Protein AF-A0A958UC53-F1 (afdb_monomer)

Secondary structure (DSSP, 8-state):
---EEEE-TTTTTT-HHHHHHHHHHGGGS-SSEEEEE----HHHH--TTSTTHHHHHHT---HHHHHHHHHHHTTTSEEEE---SSGGG-

Nearest PDB structures (foldseek):
  6ncs-assembly1_B  TM=8.395E-01  e=2.609E-04  Leptospira borgpetersenii serovar Hardjo-bovis str. JB197
  6e9p-assembly2_C  TM=4.609E-01  e=2.646E+00  Mycobacterium tuberculosis H37Rv
  1rd5-assembly1_A  TM=4.481E-01  e=3.443E+00  Zea mays
  1tjr-assembly2_B  TM=4.373E-01  e=7.108E+00  Zea mays

Foldseek 3Di:
DDAEEAEPEQVCQLPLVVLVVVLVVCLPDDPRYAYEYEADQLVFQDDPPDPCSVSSVSSHDDPVSVVVSCVSNVVRHHYHYDDRGPRSVD

Radius of gyration: 13.71 Å; Cα contacts (8 Å, |Δi|>4): 116; chains: 1; bounding box: 33×23×37 Å

Mean predicted aligned error: 2.76 Å

pLDDT: mean 95.62, std 4.67, range [74.12, 98.5]

Structure (mmCIF, N/CA/C/O backbone):
data_AF-A0A958UC53-F1
#
_entry.id   AF-A0A958UC53-F1
#
loop_
_atom_site.group_PDB
_atom_site.id
_atom_site.type_symbol
_atom_site.label_atom_id
_atom_site.label_alt_id
_atom_site.label_comp_id
_atom_site.label_asym_id
_atom_site.label_entity_id
_atom_site.label_seq_id
_atom_site.pdbx_PDB_ins_code
_atom_site.Cartn_x
_atom_site.Cartn_y
_atom_site.Cartn_z
_atom_site.occupancy
_atom_site.B_iso_or_equiv
_atom_site.auth_seq_id
_atom_site.auth_comp_id
_atom_site.auth_asym_id
_atom_site.auth_atom_id
_atom_site.pdbx_PDB_model_num
ATOM 1 N N . MET A 1 1 ? -24.367 -11.621 11.558 1.00 74.12 1 MET A N 1
ATOM 2 C CA . MET A 1 1 ? -23.937 -10.223 11.334 1.00 74.12 1 MET A CA 1
ATOM 3 C C . MET A 1 1 ? -23.105 -10.190 10.065 1.00 74.12 1 MET A C 1
ATOM 5 O O . MET A 1 1 ? -22.409 -11.165 9.816 1.00 74.12 1 MET A O 1
ATOM 9 N N . VAL A 1 2 ? -23.229 -9.138 9.257 1.00 90.25 2 VAL A N 1
ATOM 10 C CA . VAL A 1 2 ? -22.434 -8.956 8.029 1.00 90.25 2 VAL A CA 1
ATOM 11 C C . VAL A 1 2 ? -21.071 -8.373 8.409 1.00 90.25 2 VAL A C 1
ATOM 13 O O . VAL A 1 2 ? -20.999 -7.580 9.347 1.00 90.25 2 VAL A O 1
ATOM 16 N N . TYR A 1 3 ? -20.015 -8.795 7.714 1.00 94.75 3 TYR A N 1
ATOM 17 C CA . TYR A 1 3 ? -18.674 -8.226 7.828 1.00 94.75 3 TYR A CA 1
ATOM 18 C C . TYR A 1 3 ? -18.349 -7.476 6.538 1.00 94.75 3 TYR A C 1
ATOM 20 O O . TYR A 1 3 ? -18.465 -8.048 5.453 1.00 94.75 3 TYR A O 1
ATOM 28 N N . ASN A 1 4 ? -17.969 -6.208 6.658 1.00 95.06 4 ASN A N 1
ATOM 29 C CA . ASN A 1 4 ? -17.677 -5.343 5.520 1.00 95.06 4 ASN A CA 1
ATOM 30 C C . ASN A 1 4 ? -16.166 -5.199 5.326 1.00 95.06 4 ASN A C 1
ATOM 32 O O . ASN A 1 4 ? -15.404 -5.180 6.290 1.00 95.06 4 ASN A O 1
ATOM 36 N N . ILE A 1 5 ? -15.732 -5.054 4.075 1.00 96.38 5 ILE A N 1
ATOM 37 C CA . ILE A 1 5 ? -14.346 -4.722 3.735 1.00 96.38 5 ILE A CA 1
ATOM 38 C C . ILE A 1 5 ? -14.351 -3.418 2.945 1.00 96.38 5 ILE A C 1
ATOM 40 O O . ILE A 1 5 ? -14.957 -3.337 1.877 1.00 96.38 5 ILE A O 1
ATOM 44 N N . LEU A 1 6 ? -13.663 -2.408 3.473 1.00 96.12 6 LEU A N 1
ATOM 45 C CA . LEU A 1 6 ? -13.370 -1.169 2.764 1.00 96.12 6 LEU A CA 1
ATOM 46 C C . LEU A 1 6 ? -12.197 -1.430 1.818 1.00 96.12 6 LEU A C 1
ATOM 48 O O . LEU A 1 6 ? -11.051 -1.539 2.252 1.00 96.12 6 LEU A O 1
ATOM 52 N N . GLU A 1 7 ? -12.489 -1.576 0.532 1.00 96.38 7 GLU A N 1
ATOM 53 C CA . GLU A 1 7 ? -11.466 -1.707 -0.503 1.00 96.38 7 GLU A CA 1
ATOM 54 C C . GLU A 1 7 ? -10.948 -0.323 -0.901 1.00 96.38 7 GLU A C 1
ATOM 56 O O . GLU A 1 7 ? -11.725 0.510 -1.370 1.00 96.38 7 GLU A O 1
ATOM 61 N N . VAL A 1 8 ? -9.640 -0.086 -0.753 1.00 96.12 8 VAL A N 1
ATOM 62 C CA . VAL A 1 8 ? -9.009 1.152 -1.252 1.00 96.12 8 VAL A CA 1
ATOM 63 C C . VAL A 1 8 ? -8.274 0.960 -2.570 1.00 96.12 8 VAL A C 1
ATOM 65 O O . VAL A 1 8 ? -8.088 1.942 -3.284 1.00 96.12 8 VAL A O 1
ATOM 68 N N . ALA A 1 9 ? -7.899 -0.274 -2.925 1.00 95.38 9 ALA A N 1
ATOM 69 C CA . ALA A 1 9 ? -7.159 -0.595 -4.145 1.00 95.38 9 ALA A CA 1
ATOM 70 C C . ALA A 1 9 ? -6.095 0.476 -4.479 1.00 95.38 9 ALA A C 1
ATOM 72 O O . ALA A 1 9 ? -5.249 0.787 -3.644 1.00 95.38 9 ALA A O 1
ATOM 73 N N . ASN A 1 10 ? -6.206 1.103 -5.655 1.00 95.94 10 ASN A N 1
ATOM 74 C CA . ASN A 1 10 ? -5.328 2.171 -6.133 1.00 95.94 10 ASN A CA 1
ATOM 75 C C . ASN A 1 10 ? -5.973 3.570 -6.096 1.00 95.94 10 ASN A C 1
ATOM 77 O O . ASN A 1 10 ? -5.504 4.472 -6.791 1.00 95.94 10 ASN A O 1
ATOM 81 N N . THR A 1 11 ? -7.046 3.788 -5.319 1.00 96.25 11 THR A N 1
ATOM 82 C CA . THR A 1 11 ? -7.733 5.101 -5.251 1.00 96.25 11 THR A CA 1
ATOM 83 C C . THR A 1 11 ? -6.805 6.227 -4.802 1.00 96.25 11 THR A C 1
ATOM 85 O O . THR A 1 11 ? -7.030 7.385 -5.140 1.00 96.25 11 THR A O 1
ATOM 88 N N . HIS A 1 12 ? -5.724 5.883 -4.097 1.00 96.81 12 HIS A N 1
ATOM 89 C CA . HIS A 1 12 ? -4.697 6.821 -3.674 1.00 96.81 12 HIS A CA 1
ATOM 90 C C . HIS A 1 12 ? -3.902 7.446 -4.821 1.00 96.81 12 HIS A C 1
ATOM 92 O O . HIS A 1 12 ? -3.310 8.500 -4.614 1.00 96.81 12 HIS A O 1
ATOM 98 N N . GLY A 1 13 ? -3.849 6.831 -6.009 1.00 97.19 13 GLY A N 1
ATOM 99 C CA . GLY A 1 13 ? -3.174 7.417 -7.173 1.00 97.19 13 GLY A CA 1
ATOM 100 C C . GLY A 1 13 ? -1.702 7.790 -6.930 1.00 97.19 13 GLY A C 1
ATOM 101 O O . GLY A 1 13 ? -1.221 8.757 -7.507 1.00 97.19 13 GLY A O 1
ATOM 102 N N . GLY A 1 14 ? -1.012 7.097 -6.015 1.00 97.62 14 GLY A N 1
ATOM 103 C CA . GLY A 1 14 ? 0.360 7.441 -5.602 1.00 97.62 14 GLY A CA 1
ATOM 104 C C . GLY A 1 14 ? 0.481 8.574 -4.572 1.00 97.62 14 GLY A C 1
ATOM 105 O O . GLY A 1 14 ? 1.584 8.933 -4.164 1.00 97.62 14 GLY A O 1
ATOM 106 N N . ASN A 1 15 ? -0.632 9.137 -4.101 1.00 98.50 15 ASN A N 1
ATOM 107 C CA . ASN A 1 15 ? -0.646 10.207 -3.110 1.00 98.50 15 ASN A CA 1
ATOM 108 C C . ASN A 1 15 ? -0.748 9.647 -1.682 1.00 98.50 15 ASN A C 1
ATOM 110 O O . ASN A 1 15 ? -1.808 9.220 -1.220 1.00 98.50 15 ASN A O 1
ATOM 114 N N . PHE A 1 16 ? 0.378 9.672 -0.970 1.00 98.44 16 PHE A N 1
ATOM 115 C CA . PHE A 1 16 ? 0.474 9.172 0.401 1.00 98.44 16 PHE A CA 1
ATOM 116 C C . PHE A 1 16 ? -0.391 9.961 1.391 1.00 98.44 16 PHE A C 1
ATOM 118 O O . PHE A 1 16 ? -1.094 9.358 2.195 1.00 98.44 16 PHE A O 1
ATOM 125 N N . GLU A 1 17 ? -0.386 11.292 1.314 1.00 98.38 17 GLU A N 1
ATOM 126 C CA . GLU A 1 17 ? -1.162 12.136 2.232 1.00 98.38 17 GLU A CA 1
ATOM 127 C C . GLU A 1 17 ? -2.666 11.914 2.059 1.00 98.38 17 GLU A C 1
ATOM 129 O O . GLU A 1 17 ? -3.397 11.826 3.043 1.00 98.38 17 GLU A O 1
ATOM 134 N N . TYR A 1 18 ? -3.114 11.726 0.815 1.00 98.25 18 TYR A N 1
ATOM 135 C CA . TYR A 1 18 ? -4.498 11.356 0.530 1.00 98.25 18 TYR A CA 1
ATOM 136 C C . TYR A 1 18 ? -4.863 9.980 1.108 1.00 98.25 18 TYR A C 1
ATOM 138 O O . TYR A 1 18 ? -5.929 9.822 1.696 1.00 98.25 18 TYR A O 1
ATOM 146 N N . MET A 1 19 ? -3.978 8.979 1.012 1.00 98.06 19 MET A N 1
ATOM 147 C CA . MET A 1 19 ? -4.218 7.681 1.659 1.00 98.06 19 MET A CA 1
ATOM 148 C C . MET A 1 19 ? -4.359 7.835 3.183 1.00 98.06 19 MET A C 1
ATOM 150 O O . MET A 1 19 ? -5.234 7.230 3.800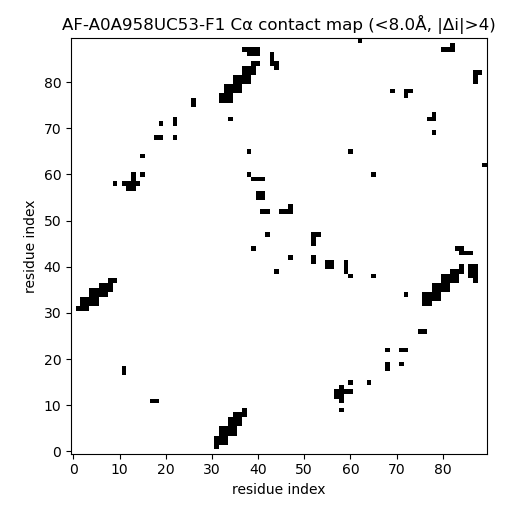 1.00 98.06 19 MET A O 1
ATOM 154 N N . ILE A 1 20 ? -3.524 8.672 3.803 1.00 98.06 20 ILE A N 1
ATOM 155 C CA . ILE A 1 20 ? -3.597 8.953 5.240 1.00 98.06 20 ILE A CA 1
ATOM 156 C C . ILE A 1 20 ? -4.905 9.666 5.609 1.00 98.06 20 ILE A C 1
ATOM 158 O O . ILE A 1 20 ? -5.521 9.276 6.605 1.00 98.06 20 ILE A O 1
ATOM 162 N N . SER A 1 21 ? -5.356 10.653 4.827 1.00 97.75 21 SER A N 1
ATOM 163 C CA . SER A 1 21 ? -6.633 11.332 5.080 1.00 97.75 21 SER A CA 1
ATOM 164 C C . SER A 1 21 ? -7.824 10.390 4.907 1.00 97.75 21 SER A C 1
ATOM 166 O O . SER A 1 21 ? -8.725 10.391 5.740 1.00 97.75 21 SER A O 1
ATOM 168 N N . LEU A 1 22 ? -7.789 9.512 3.900 1.00 96.50 22 LEU A N 1
ATOM 169 C CA . LEU A 1 22 ? -8.837 8.518 3.663 1.00 96.50 22 LEU A CA 1
ATOM 170 C C . LEU A 1 22 ? -8.984 7.547 4.848 1.00 96.50 22 LEU A C 1
ATOM 172 O O . LEU A 1 22 ? -10.093 7.234 5.273 1.00 96.50 22 LEU A O 1
ATOM 176 N N . ILE A 1 23 ? -7.867 7.117 5.447 1.00 96.62 23 ILE A N 1
ATOM 177 C CA . ILE A 1 23 ? -7.883 6.280 6.660 1.00 96.62 23 ILE A CA 1
ATOM 178 C C . ILE A 1 23 ? -8.513 7.019 7.848 1.00 96.62 23 ILE A C 1
ATOM 180 O O . ILE A 1 23 ? -9.163 6.385 8.679 1.00 96.62 23 ILE A O 1
ATOM 184 N N . ASP A 1 24 ? -8.315 8.337 7.959 1.00 95.69 24 ASP A N 1
ATOM 185 C CA . ASP A 1 24 ? -8.958 9.137 9.005 1.00 95.69 24 ASP A CA 1
ATOM 186 C C . ASP A 1 24 ? -10.473 9.228 8.805 1.00 95.69 24 ASP A C 1
ATOM 188 O O . ASP A 1 24 ? -11.207 9.032 9.770 1.00 95.69 24 ASP A O 1
ATOM 192 N N . GLU A 1 25 ? -10.942 9.440 7.576 1.00 94.56 25 GLU A N 1
ATOM 193 C CA . GLU A 1 25 ? -12.375 9.445 7.250 1.00 94.56 25 GLU A CA 1
ATOM 194 C C . GLU A 1 25 ? -13.027 8.084 7.535 1.00 94.56 25 GLU A C 1
ATOM 196 O O . GLU A 1 25 ? -14.1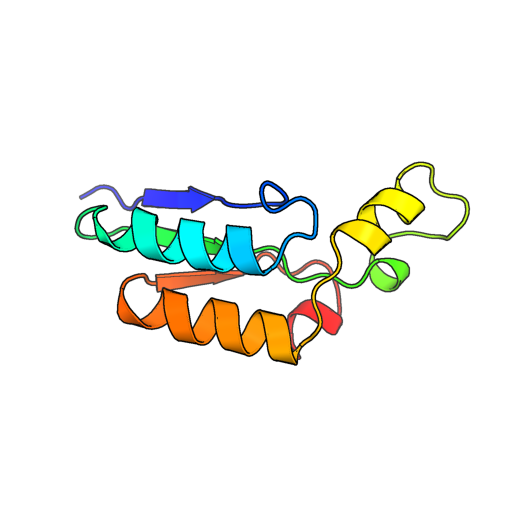42 8.002 8.049 1.00 94.56 25 GLU A O 1
ATOM 201 N N . PHE A 1 26 ? -12.307 6.990 7.278 1.00 93.81 26 PHE A N 1
ATOM 202 C CA . PHE A 1 26 ? -12.820 5.639 7.487 1.00 93.81 26 PHE A CA 1
ATOM 203 C C . PHE A 1 26 ? -12.974 5.219 8.951 1.00 93.81 26 PHE A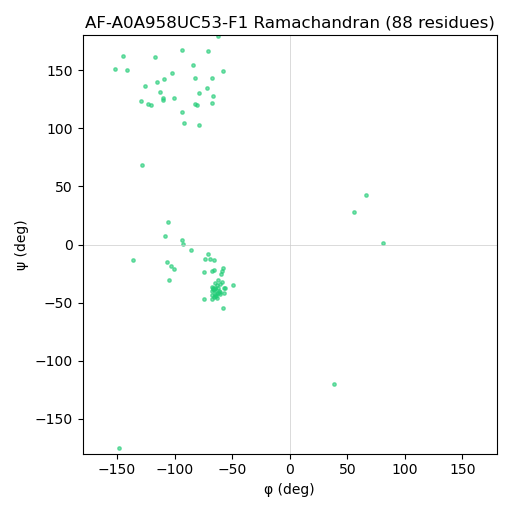 C 1
ATOM 205 O O . PHE A 1 26 ? -13.582 4.181 9.236 1.00 93.81 26 PHE A O 1
ATOM 212 N N . LYS A 1 27 ? -12.483 6.017 9.903 1.00 90.19 27 LYS A N 1
ATOM 213 C CA . LYS A 1 27 ? -12.711 5.775 11.334 1.00 90.19 27 LYS A CA 1
ATOM 214 C C . LYS A 1 27 ? -14.193 5.720 11.680 1.00 90.19 27 LYS A C 1
ATOM 216 O O . LYS A 1 27 ? -14.570 4.862 12.472 1.00 90.19 27 LYS A O 1
ATOM 221 N N . GLU A 1 28 ? -14.998 6.556 11.029 1.00 88.81 28 GLU A N 1
ATOM 222 C CA . GLU A 1 28 ? -16.429 6.727 11.299 1.00 88.81 28 GLU A CA 1
ATOM 223 C C . GLU A 1 28 ? -17.284 5.511 10.902 1.00 88.81 28 GLU A C 1
ATOM 225 O O . GLU A 1 28 ? -18.442 5.426 11.293 1.00 88.81 28 GLU A O 1
ATOM 230 N N . PHE A 1 29 ? -16.745 4.552 10.137 1.00 88.31 29 PHE A N 1
ATOM 231 C CA . PHE A 1 29 ? -17.498 3.357 9.741 1.00 88.31 29 PHE A CA 1
ATOM 232 C C . PHE A 1 29 ? -17.560 2.325 10.879 1.00 88.31 29 PHE A C 1
ATOM 234 O O . PHE A 1 29 ? -16.531 1.942 11.442 1.00 88.31 29 PHE A O 1
ATOM 241 N N . ASP A 1 30 ? -18.770 1.850 11.169 1.00 74.12 30 ASP A N 1
ATOM 242 C CA . ASP A 1 30 ? -19.149 1.027 12.326 1.00 74.12 30 ASP A CA 1
ATOM 243 C C . ASP A 1 30 ? -18.480 -0.367 12.435 1.00 74.12 30 ASP A C 1
ATOM 245 O O . ASP A 1 30 ? -17.670 -0.802 11.607 1.00 74.12 30 ASP A O 1
ATOM 249 N N . GLN A 1 31 ? -18.849 -1.081 13.510 1.00 75.88 31 GLN A N 1
ATOM 250 C CA . GLN A 1 31 ? -18.324 -2.389 13.925 1.00 75.88 31 GLN A CA 1
ATOM 251 C C . GLN A 1 31 ? -18.487 -3.490 12.856 1.00 75.88 31 GLN A C 1
ATOM 253 O O . GLN A 1 31 ? -19.457 -3.506 12.101 1.00 75.88 31 GLN A O 1
ATOM 258 N N . ASN A 1 32 ? -17.549 -4.450 12.850 1.00 91.06 32 ASN A N 1
ATOM 259 C CA . ASN A 1 32 ? -17.357 -5.509 11.838 1.00 91.06 32 ASN A CA 1
ATOM 260 C C . ASN A 1 32 ? -16.938 -5.007 10.447 1.00 91.06 32 ASN A C 1
ATOM 262 O O . ASN A 1 32 ? -17.417 -5.506 9.427 1.00 91.06 32 ASN A O 1
ATOM 266 N N . THR A 1 33 ? -16.020 -4.041 10.410 1.00 95.44 33 THR A N 1
ATOM 267 C CA . THR A 1 33 ? -15.457 -3.520 9.162 1.00 95.44 33 THR A CA 1
ATOM 268 C C . THR A 1 33 ? -13.934 -3.654 9.153 1.00 95.44 33 THR A C 1
ATOM 270 O O . THR A 1 33 ? -13.251 -3.084 10.006 1.00 95.44 33 THR A O 1
ATOM 273 N N . GLY A 1 34 ? -13.405 -4.382 8.173 1.00 97.19 34 GLY A N 1
ATOM 274 C CA . GLY A 1 34 ? -11.986 -4.392 7.827 1.00 97.19 34 GLY A CA 1
ATOM 275 C C . GLY A 1 34 ? -11.665 -3.389 6.720 1.00 97.19 34 GLY A C 1
ATOM 276 O O . GLY A 1 34 ? -12.558 -2.872 6.049 1.00 97.19 34 GLY A O 1
ATOM 277 N N . ILE A 1 35 ? -10.383 -3.128 6.499 1.00 97.75 35 ILE A N 1
ATOM 278 C CA . ILE A 1 35 ? -9.876 -2.350 5.363 1.00 97.75 35 ILE A CA 1
ATOM 279 C C . ILE A 1 35 ? -8.831 -3.174 4.619 1.00 97.75 35 ILE A C 1
ATOM 281 O O . ILE A 1 35 ? -7.997 -3.827 5.250 1.00 97.75 35 ILE A O 1
ATOM 285 N N . LYS A 1 36 ? -8.898 -3.172 3.286 1.00 98.25 36 LYS A N 1
ATOM 286 C CA . LYS A 1 36 ? -8.026 -3.979 2.434 1.00 98.25 36 LYS A CA 1
ATOM 287 C C . LYS A 1 36 ? -7.075 -3.115 1.619 1.00 98.25 36 LYS A C 1
ATOM 289 O O . LYS A 1 36 ? -7.504 -2.165 0.972 1.00 98.25 36 LYS A O 1
ATOM 294 N N . PHE A 1 37 ? -5.793 -3.470 1.648 1.00 98.00 37 PHE A N 1
ATOM 295 C CA . PHE A 1 37 ? -4.726 -2.806 0.901 1.00 98.00 37 PHE A CA 1
ATOM 296 C C . PHE A 1 37 ? -4.069 -3.744 -0.114 1.00 98.00 37 PHE A C 1
ATOM 298 O O . PHE A 1 37 ? -4.155 -4.967 -0.006 1.00 98.00 37 PHE A O 1
ATOM 305 N N . GLN A 1 38 ? -3.371 -3.143 -1.079 1.00 97.25 38 GLN A N 1
ATOM 306 C CA . GLN A 1 38 ? -2.694 -3.828 -2.180 1.00 97.25 38 GLN A CA 1
ATOM 307 C C . GLN A 1 38 ? -1.223 -3.374 -2.269 1.00 97.25 38 GLN A C 1
ATOM 309 O O . GLN A 1 38 ? -0.858 -2.652 -3.195 1.00 97.25 38 GLN A O 1
ATOM 314 N N . PRO A 1 39 ? -0.359 -3.718 -1.294 1.00 97.12 39 PRO A N 1
ATOM 315 C CA . PRO A 1 39 ? 1.064 -3.430 -1.390 1.00 97.12 39 PRO A CA 1
ATOM 316 C C . PRO A 1 39 ? 1.680 -4.266 -2.510 1.00 97.12 39 PRO A C 1
ATOM 318 O O . PRO A 1 39 ? 1.627 -5.490 -2.476 1.00 97.12 39 PRO A O 1
ATOM 321 N N . PHE A 1 40 ? 2.291 -3.617 -3.491 1.00 97.38 40 PHE A N 1
ATOM 322 C CA . PHE A 1 40 ? 3.032 -4.284 -4.557 1.00 97.38 40 PHE A CA 1
ATOM 323 C C . PHE A 1 40 ? 4.238 -3.446 -4.959 1.00 97.38 40 PHE A C 1
ATOM 325 O O . PHE A 1 40 ? 4.297 -2.235 -4.722 1.00 97.38 40 PHE A O 1
ATOM 332 N N . LYS A 1 41 ? 5.183 -4.085 -5.637 1.00 97.75 41 LYS A N 1
ATOM 333 C CA . LYS A 1 41 ? 6.287 -3.425 -6.312 1.00 97.75 41 LYS A CA 1
ATOM 334 C C . LYS A 1 41 ? 6.103 -3.544 -7.816 1.00 97.75 41 LYS A C 1
ATOM 336 O O . LYS A 1 41 ? 6.010 -4.631 -8.375 1.00 97.75 41 LYS A O 1
ATOM 341 N N . TYR A 1 42 ? 6.105 -2.400 -8.492 1.00 97.56 42 TYR A N 1
ATOM 342 C CA . TYR A 1 42 ? 5.826 -2.292 -9.928 1.00 97.56 42 TYR A CA 1
ATOM 343 C C . TYR A 1 42 ? 6.624 -3.268 -10.811 1.00 97.56 42 TYR A C 1
ATOM 345 O O . TYR A 1 42 ? 6.095 -3.753 -11.805 1.00 97.56 42 TYR A O 1
ATOM 353 N N . ASN A 1 43 ? 7.877 -3.573 -10.452 1.00 97.31 43 ASN A N 1
ATOM 354 C CA . ASN A 1 43 ? 8.755 -4.472 -11.207 1.00 97.31 43 ASN A CA 1
ATOM 355 C C . ASN A 1 43 ? 8.724 -5.936 -10.751 1.00 97.31 43 ASN A C 1
ATOM 357 O O . ASN A 1 43 ? 9.495 -6.736 -11.275 1.00 97.31 43 ASN A O 1
ATOM 361 N N . GLU A 1 44 ? 7.873 -6.280 -9.788 1.00 97.19 44 GLU A N 1
ATOM 362 C CA . GLU A 1 44 ? 7.584 -7.665 -9.405 1.00 97.19 44 GLU A CA 1
ATOM 363 C C . GLU A 1 44 ? 6.229 -8.134 -9.972 1.00 97.19 44 GLU A C 1
ATOM 365 O O . GLU A 1 44 ? 6.027 -9.335 -10.127 1.00 97.19 44 GLU A O 1
ATOM 370 N N . ILE A 1 45 ? 5.346 -7.205 -10.375 1.00 96.50 45 ILE A N 1
ATOM 371 C CA . ILE A 1 45 ? 4.028 -7.516 -10.966 1.00 96.50 45 ILE A CA 1
ATOM 372 C C . ILE A 1 45 ? 3.924 -7.264 -12.478 1.00 96.50 45 ILE A C 1
ATOM 374 O O . ILE A 1 45 ? 2.976 -7.726 -13.112 1.00 96.50 45 ILE A O 1
ATOM 378 N N . ALA A 1 46 ? 4.862 -6.521 -13.074 1.00 97.38 46 ALA A N 1
ATOM 379 C CA . ALA A 1 46 ? 4.834 -6.194 -14.498 1.00 97.38 46 ALA A CA 1
ATOM 380 C C . ALA A 1 46 ? 6.234 -5.976 -15.090 1.00 97.38 46 ALA A C 1
ATOM 382 O O . ALA A 1 46 ? 7.159 -5.518 -14.416 1.00 97.38 46 ALA A O 1
ATOM 383 N N . LEU A 1 47 ? 6.368 -6.274 -16.385 1.00 97.75 47 LEU A N 1
ATOM 384 C CA . LEU A 1 47 ? 7.574 -6.002 -17.168 1.00 97.75 47 LEU A CA 1
ATOM 385 C C . LEU A 1 47 ? 7.588 -4.553 -17.689 1.00 97.75 47 LEU A C 1
ATOM 387 O O . LEU A 1 47 ? 6.521 -3.967 -17.878 1.00 97.75 47 LEU A O 1
ATOM 391 N N . PRO A 1 48 ? 8.770 -3.963 -17.963 1.00 97.69 48 PRO A N 1
ATOM 392 C CA . PRO A 1 48 ? 8.871 -2.576 -18.418 1.00 97.69 48 PRO A CA 1
ATOM 393 C C . PRO A 1 48 ? 8.145 -2.232 -19.723 1.00 97.69 48 PRO A C 1
ATOM 395 O O . PRO A 1 48 ? 7.814 -1.068 -19.936 1.00 97.69 48 PRO A O 1
ATOM 398 N N . ASP A 1 49 ? 7.929 -3.215 -20.594 1.00 97.50 49 ASP A N 1
ATOM 399 C CA . ASP A 1 49 ? 7.217 -3.090 -21.868 1.00 97.50 49 ASP A CA 1
ATOM 400 C C . ASP A 1 49 ? 5.692 -3.253 -21.729 1.00 97.50 49 ASP A C 1
ATOM 402 O O . ASP A 1 49 ? 4.953 -3.036 -22.691 1.00 97.50 49 ASP A O 1
ATOM 406 N N . PHE A 1 50 ? 5.196 -3.573 -20.530 1.00 98.25 50 PHE A N 1
ATOM 407 C CA . PHE A 1 50 ? 3.769 -3.611 -20.251 1.00 98.25 50 PHE A CA 1
ATOM 408 C C . PHE A 1 50 ? 3.179 -2.198 -20.191 1.00 98.25 50 PHE A C 1
ATOM 410 O O . PHE A 1 50 ? 3.709 -1.305 -19.526 1.00 98.25 50 PHE A O 1
ATOM 417 N N . SER A 1 51 ? 2.025 -1.996 -20.833 1.00 97.75 51 SER A N 1
ATOM 418 C CA . SER A 1 51 ? 1.446 -0.662 -21.022 1.00 97.75 51 SER A CA 1
ATOM 419 C C . SER A 1 51 ? 1.169 0.082 -19.712 1.00 97.75 51 SER A C 1
ATOM 421 O O . SER A 1 51 ? 1.302 1.298 -19.683 1.00 97.75 51 SER A O 1
ATOM 423 N N . TRP A 1 52 ? 0.834 -0.617 -18.622 1.00 97.00 52 TRP A N 1
ATOM 424 C CA . TRP A 1 52 ? 0.542 -0.015 -17.310 1.00 97.00 52 TRP A CA 1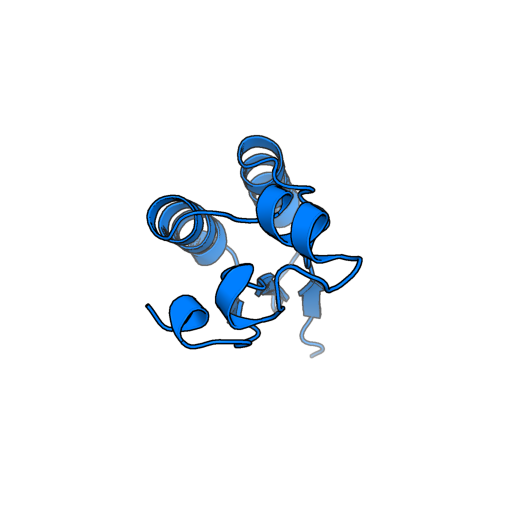
ATOM 425 C C . TRP A 1 52 ? 1.750 0.092 -16.372 1.00 97.00 52 TRP A C 1
ATOM 427 O O . TRP A 1 52 ? 1.617 0.608 -15.265 1.00 97.00 52 TRP A O 1
ATOM 437 N N . TYR A 1 53 ? 2.940 -0.347 -16.793 1.00 98.31 53 TYR A N 1
ATOM 438 C CA . TYR A 1 53 ? 4.129 -0.354 -15.936 1.00 98.31 53 TYR A CA 1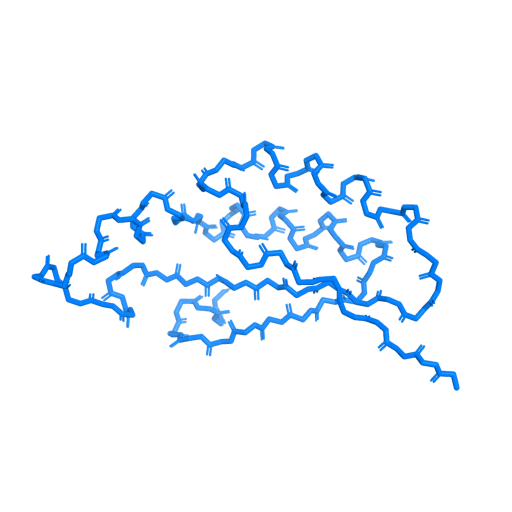
ATOM 439 C C . TYR A 1 53 ? 4.466 1.031 -15.362 1.00 98.31 53 TYR A C 1
ATOM 441 O O . TYR A 1 53 ? 4.878 1.152 -14.210 1.00 98.31 53 TYR A O 1
ATOM 449 N N . HIS A 1 54 ? 4.265 2.089 -16.153 1.00 97.50 54 HIS A N 1
ATOM 450 C CA . HIS A 1 54 ? 4.477 3.468 -15.712 1.00 97.50 54 HIS A CA 1
ATOM 451 C C . HIS A 1 54 ? 3.503 3.872 -14.595 1.00 97.50 54 HIS A C 1
ATOM 453 O O . HIS A 1 54 ? 3.947 4.388 -13.575 1.00 97.50 54 HIS A O 1
ATOM 459 N N . VAL A 1 55 ? 2.218 3.531 -14.727 1.00 97.94 55 VAL A N 1
ATOM 460 C CA . VAL A 1 55 ? 1.205 3.783 -13.693 1.00 97.94 55 VAL A CA 1
ATOM 461 C C . VAL A 1 55 ? 1.540 3.029 -12.406 1.00 97.94 55 VAL A C 1
ATOM 463 O O . VAL A 1 55 ? 1.466 3.596 -11.324 1.00 97.94 55 VAL A O 1
ATOM 466 N N . TYR A 1 56 ? 1.989 1.773 -12.485 1.00 97.88 56 TYR A N 1
ATOM 467 C CA . TYR A 1 56 ? 2.385 1.026 -11.284 1.00 97.88 56 TYR A CA 1
ATOM 468 C C . TYR A 1 56 ? 3.564 1.661 -10.539 1.00 97.88 56 TYR A C 1
ATOM 470 O O . TYR A 1 56 ? 3.629 1.555 -9.316 1.00 97.88 56 TYR A O 1
ATOM 478 N N . LYS A 1 57 ? 4.480 2.345 -11.238 1.00 98.12 57 LYS A N 1
ATOM 479 C CA . LYS A 1 57 ? 5.527 3.133 -10.568 1.00 98.12 57 LYS A CA 1
ATOM 480 C C . LYS A 1 57 ? 4.956 4.330 -9.826 1.00 98.12 57 LYS A C 1
ATOM 482 O O . LYS A 1 57 ? 5.438 4.632 -8.743 1.00 98.12 57 LYS A O 1
ATOM 487 N N . GLU A 1 58 ? 3.971 5.010 -10.404 1.00 98.19 58 GLU A N 1
ATOM 488 C CA . GLU A 1 58 ? 3.314 6.158 -9.771 1.00 98.19 58 GLU A CA 1
ATOM 489 C C . GLU A 1 58 ? 2.531 5.731 -8.527 1.00 98.19 58 GLU A C 1
ATOM 491 O O . GLU A 1 58 ? 2.568 6.413 -7.511 1.00 98.19 58 GLU A O 1
ATOM 496 N N . LEU A 1 59 ? 1.890 4.562 -8.572 1.00 98.12 59 LEU A N 1
ATOM 497 C CA . LEU A 1 59 ? 1.141 3.988 -7.453 1.00 98.12 59 LEU A CA 1
ATOM 498 C C . LEU A 1 59 ? 2.027 3.437 -6.327 1.00 98.12 59 LEU A C 1
ATOM 500 O O . LEU A 1 59 ? 1.522 3.125 -5.251 1.00 98.12 59 LEU A O 1
ATOM 504 N N . PHE A 1 60 ? 3.330 3.287 -6.556 1.00 97.94 60 PHE A N 1
ATOM 505 C CA . PHE A 1 60 ? 4.216 2.623 -5.611 1.00 97.94 60 PHE A CA 1
ATOM 506 C C . PHE A 1 60 ? 4.369 3.407 -4.302 1.00 97.94 60 PHE A C 1
ATOM 508 O O . PHE A 1 60 ? 4.783 4.566 -4.287 1.00 97.94 60 PHE A O 1
ATOM 515 N N . PHE A 1 61 ? 4.133 2.714 -3.190 1.00 98.25 61 PHE A N 1
ATOM 516 C CA . PHE A 1 61 ? 4.520 3.154 -1.855 1.00 98.25 61 PHE A CA 1
ATOM 517 C C . PHE A 1 61 ? 5.665 2.300 -1.322 1.00 98.25 61 PHE A C 1
ATOM 519 O O . PHE A 1 61 ? 5.694 1.090 -1.536 1.00 98.25 61 PHE A O 1
ATOM 526 N N . SER A 1 62 ? 6.596 2.937 -0.607 1.00 97.44 62 SER A N 1
ATOM 527 C CA . SER A 1 62 ? 7.703 2.258 0.069 1.00 97.44 62 SER A CA 1
ATOM 528 C C . SER A 1 62 ? 7.230 1.444 1.277 1.00 97.44 62 SER A C 1
ATOM 530 O O . SER A 1 62 ? 6.118 1.625 1.781 1.00 97.44 62 SER A O 1
ATOM 532 N N . SER A 1 63 ? 8.096 0.567 1.798 1.00 96.62 63 SER A N 1
ATOM 533 C CA . SER A 1 63 ? 7.744 -0.283 2.945 1.00 96.62 63 SER A CA 1
ATOM 534 C C . SER A 1 63 ? 7.502 0.561 4.196 1.00 96.62 63 SER A C 1
ATOM 536 O O . SER A 1 63 ? 6.620 0.263 4.994 1.00 96.62 63 SER A O 1
ATOM 538 N N . GLU A 1 64 ? 8.217 1.677 4.338 1.00 97.75 64 GLU A N 1
ATOM 539 C CA . GLU A 1 64 ? 8.013 2.645 5.414 1.00 97.75 64 GLU A CA 1
ATOM 540 C C . GLU A 1 64 ? 6.669 3.373 5.284 1.00 97.75 64 GLU A C 1
ATOM 542 O O . GLU A 1 64 ? 6.023 3.661 6.294 1.00 97.75 64 GLU A O 1
ATOM 547 N N . GLN A 1 65 ? 6.232 3.679 4.058 1.00 98.19 65 GLN A N 1
ATOM 548 C CA . GLN A 1 65 ? 4.910 4.257 3.813 1.00 98.19 65 GLN A CA 1
ATOM 549 C C . GLN A 1 65 ? 3.809 3.246 4.145 1.00 98.19 65 GLN A C 1
ATOM 551 O O . GLN A 1 65 ? 2.889 3.584 4.892 1.00 98.19 65 GLN A O 1
ATOM 556 N N . TRP A 1 66 ? 3.930 1.998 3.687 1.00 97.88 66 TRP A N 1
ATOM 557 C CA . TRP A 1 66 ? 2.981 0.937 4.030 1.00 97.88 66 TRP A CA 1
ATOM 558 C C . TRP A 1 66 ? 2.923 0.662 5.530 1.00 97.88 66 TRP A C 1
ATOM 560 O O . TRP A 1 66 ? 1.830 0.588 6.087 1.00 97.88 66 TRP A O 1
ATOM 570 N N . ALA A 1 67 ? 4.066 0.616 6.216 1.00 97.25 67 ALA A N 1
ATOM 571 C CA . ALA A 1 67 ? 4.108 0.462 7.667 1.00 97.25 67 ALA A CA 1
ATOM 572 C C . ALA A 1 67 ? 3.329 1.580 8.382 1.00 97.25 67 ALA A C 1
ATOM 574 O O . ALA A 1 67 ? 2.568 1.309 9.311 1.00 97.25 67 ALA A O 1
ATOM 575 N N . LYS A 1 68 ? 3.456 2.835 7.924 1.00 98.38 68 LYS A N 1
ATOM 576 C CA . LYS A 1 68 ? 2.686 3.972 8.461 1.00 98.38 68 LYS A CA 1
ATOM 577 C C . LYS A 1 68 ? 1.188 3.847 8.174 1.00 98.38 68 LYS A C 1
ATOM 579 O O . LYS A 1 68 ? 0.389 4.066 9.084 1.00 98.38 68 LYS A O 1
ATOM 584 N N . ILE A 1 69 ? 0.815 3.487 6.945 1.00 98.12 69 ILE A N 1
ATOM 585 C CA . ILE A 1 69 ? -0.579 3.268 6.522 1.00 98.12 69 ILE A CA 1
ATOM 586 C C . ILE A 1 69 ? -1.236 2.188 7.388 1.00 98.12 69 ILE A C 1
ATOM 588 O O . ILE A 1 69 ? -2.248 2.445 8.040 1.00 98.12 69 ILE A O 1
ATOM 592 N N . ILE A 1 70 ? -0.611 1.013 7.467 1.00 97.50 70 ILE A N 1
ATOM 593 C CA . ILE A 1 70 ? -1.118 -0.143 8.210 1.00 97.50 70 ILE A CA 1
ATOM 594 C C . ILE A 1 70 ? -1.192 0.175 9.704 1.00 97.50 70 ILE A C 1
ATOM 596 O O . ILE A 1 70 ? -2.223 -0.064 10.325 1.00 97.50 70 ILE A O 1
ATOM 600 N N . SER A 1 71 ? -0.144 0.778 10.277 1.00 97.81 71 SER A N 1
ATOM 601 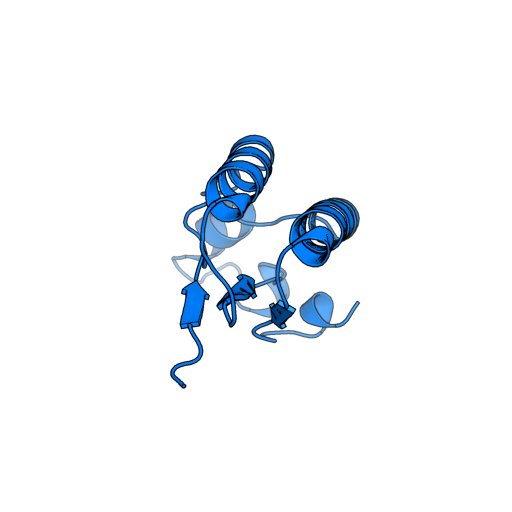C CA . SER A 1 71 ? -0.118 1.174 11.692 1.00 97.81 71 SER A CA 1
ATOM 602 C C . SER A 1 71 ? -1.214 2.182 12.049 1.00 97.81 71 SER A C 1
ATOM 604 O O . SER A 1 71 ? -1.735 2.176 13.165 1.00 97.81 71 SER A O 1
ATOM 606 N N . LYS A 1 72 ? -1.574 3.076 11.123 1.00 97.50 72 LYS A N 1
ATOM 607 C CA . LYS A 1 72 ? -2.657 4.038 11.334 1.00 97.50 72 LYS A CA 1
ATOM 608 C C . LYS A 1 72 ? -4.026 3.365 11.247 1.00 97.50 72 LYS A C 1
ATOM 610 O O . LYS A 1 72 ? -4.854 3.592 12.126 1.00 97.50 72 LYS A O 1
ATOM 615 N N . ALA A 1 73 ? -4.249 2.546 10.222 1.00 96.88 73 ALA A N 1
ATOM 616 C CA . ALA A 1 73 ? -5.519 1.869 9.986 1.00 96.88 73 ALA A CA 1
ATOM 617 C C . ALA A 1 73 ? -5.845 0.820 11.065 1.00 96.88 73 ALA A C 1
ATOM 619 O O . ALA A 1 73 ? -6.986 0.740 11.522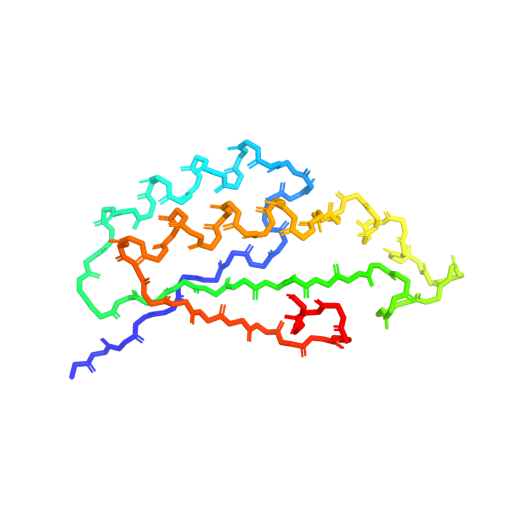 1.00 96.88 73 ALA A O 1
ATOM 620 N N . SER A 1 74 ? -4.835 0.085 11.546 1.00 96.62 74 SER A N 1
ATOM 621 C CA . SER A 1 74 ? -5.003 -1.011 12.515 1.00 96.62 74 SER A CA 1
ATOM 622 C C . SER A 1 74 ? -5.495 -0.557 13.887 1.00 96.62 74 SER A C 1
ATOM 624 O O . SER A 1 74 ? -5.951 -1.366 14.690 1.00 96.62 74 SER A O 1
ATOM 626 N N . LYS A 1 75 ? -5.457 0.752 14.159 1.00 95.50 75 LYS A N 1
ATOM 627 C CA . LYS A 1 75 ? -6.041 1.347 15.368 1.00 95.50 75 LYS A CA 1
ATOM 628 C C . LYS A 1 75 ? -7.566 1.256 15.400 1.00 95.50 75 LYS A C 1
ATOM 630 O O . LYS A 1 75 ? -8.144 1.368 16.477 1.00 95.50 75 LYS A O 1
ATOM 635 N N . HIS A 1 76 ? -8.212 1.117 14.240 1.00 94.31 76 HIS A N 1
ATOM 636 C CA . HIS A 1 76 ? -9.667 1.234 14.113 1.00 94.31 76 HIS A CA 1
ATOM 637 C C . HIS A 1 76 ? -10.318 0.157 13.236 1.00 94.31 76 HIS A C 1
ATOM 639 O O . HIS A 1 76 ? -11.546 0.065 13.238 1.00 94.31 76 HIS A O 1
ATOM 645 N N . LYS A 1 77 ? -9.538 -0.608 12.464 1.00 95.94 77 LYS A N 1
ATOM 646 C CA . LYS A 1 77 ? -10.022 -1.601 11.496 1.00 95.94 77 LYS A CA 1
ATOM 647 C C . LYS A 1 77 ? -9.137 -2.845 11.513 1.00 95.94 77 LYS A C 1
ATOM 649 O O . LYS A 1 77 ? -7.928 -2.736 11.725 1.00 95.94 77 LYS A O 1
ATOM 654 N N . ASP A 1 78 ? -9.721 -3.998 11.202 1.00 96.38 78 ASP A N 1
ATOM 655 C CA . ASP A 1 78 ? -8.935 -5.179 10.838 1.00 96.38 78 ASP A CA 1
ATOM 656 C C . ASP A 1 78 ? -8.239 -4.939 9.496 1.00 96.38 78 ASP A C 1
ATOM 658 O O . ASP A 1 78 ? -8.807 -4.325 8.587 1.00 96.38 78 ASP A O 1
ATOM 662 N N . ILE A 1 79 ? -7.020 -5.451 9.359 1.00 97.38 79 ILE A N 1
ATOM 663 C CA . ILE A 1 79 ? -6.203 -5.242 8.167 1.00 97.38 79 ILE A CA 1
ATOM 664 C C . ILE A 1 79 ? -6.270 -6.469 7.272 1.00 97.38 79 ILE A C 1
ATOM 666 O O . ILE A 1 79 ? -5.952 -7.579 7.695 1.00 97.38 79 ILE A O 1
ATOM 670 N N . TRP A 1 80 ? -6.623 -6.234 6.015 1.00 98.06 80 TRP A N 1
ATOM 671 C CA . TRP A 1 80 ? -6.588 -7.215 4.942 1.00 98.06 80 TRP A CA 1
ATOM 672 C C . TRP A 1 80 ? -5.557 -6.786 3.900 1.00 98.06 80 TRP A C 1
ATOM 674 O O . TRP A 1 80 ? -5.436 -5.604 3.582 1.00 98.06 80 TRP A O 1
ATOM 684 N N . ILE A 1 81 ? -4.804 -7.744 3.370 1.00 97.31 81 ILE A N 1
ATOM 685 C CA . ILE A 1 81 ? -3.763 -7.502 2.369 1.00 97.31 81 ILE A CA 1
ATOM 686 C C . ILE A 1 81 ? -3.998 -8.454 1.200 1.00 97.31 81 ILE A C 1
ATOM 688 O O . ILE A 1 81 ? -4.014 -9.669 1.400 1.00 97.31 81 ILE A O 1
ATOM 692 N N . ASP A 1 82 ? -4.144 -7.912 -0.009 1.00 96.88 82 ASP A N 1
ATOM 693 C CA . ASP A 1 82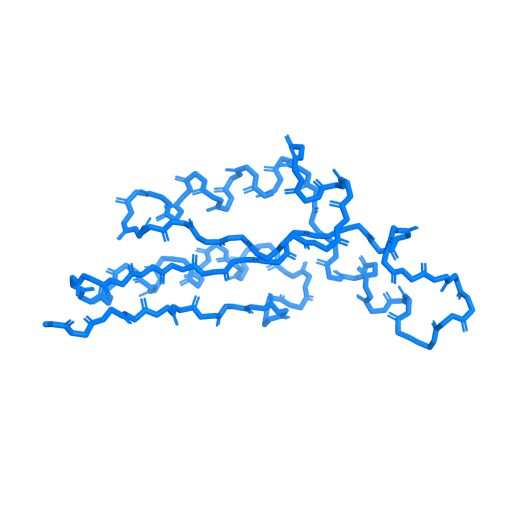 ? -3.975 -8.706 -1.227 1.00 96.88 82 ASP A CA 1
ATOM 694 C C . ASP A 1 82 ? -2.477 -8.838 -1.516 1.00 96.88 82 ASP A C 1
ATOM 696 O O . ASP A 1 82 ? -1.769 -7.846 -1.700 1.00 96.88 82 ASP A O 1
ATOM 700 N N . VAL A 1 83 ? -1.996 -10.078 -1.546 1.00 96.31 83 VAL A N 1
ATOM 701 C CA . VAL A 1 83 ? -0.590 -10.410 -1.796 1.00 96.31 83 VAL A CA 1
ATOM 702 C C . VAL A 1 83 ? -0.403 -10.680 -3.287 1.00 96.31 83 VAL A C 1
ATOM 704 O O . VAL A 1 83 ? -0.935 -11.663 -3.803 1.00 96.31 83 VAL A O 1
ATOM 707 N N . PHE A 1 84 ? 0.359 -9.822 -3.969 1.00 93.94 84 PHE A N 1
ATOM 708 C CA . PHE A 1 84 ? 0.644 -9.949 -5.406 1.00 93.94 84 PHE A CA 1
ATOM 709 C C . PHE A 1 84 ? 2.062 -10.441 -5.690 1.00 93.94 84 PHE A C 1
ATOM 711 O O . PHE A 1 84 ? 2.292 -11.109 -6.698 1.00 93.94 84 PHE A O 1
ATOM 718 N N . ASP A 1 85 ? 3.011 -10.106 -4.819 1.00 95.75 85 ASP A N 1
ATOM 719 C CA . ASP A 1 85 ? 4.430 -10.365 -5.018 1.00 95.75 85 ASP A CA 1
ATOM 720 C C . ASP A 1 85 ? 5.164 -10.616 -3.687 1.00 95.75 85 ASP A C 1
ATOM 722 O O . ASP A 1 85 ? 4.564 -10.718 -2.613 1.00 95.75 85 ASP A O 1
ATOM 726 N N . ILE A 1 86 ? 6.490 -10.769 -3.755 1.00 95.62 86 ILE A N 1
ATOM 727 C CA . ILE A 1 86 ? 7.326 -10.998 -2.569 1.00 95.62 86 ILE A CA 1
ATOM 728 C C . ILE A 1 86 ? 7.482 -9.698 -1.771 1.00 95.62 86 ILE A C 1
ATOM 730 O O . ILE A 1 86 ? 7.768 -9.732 -0.575 1.00 95.62 86 ILE A O 1
ATOM 734 N N . TYR A 1 87 ? 7.324 -8.538 -2.403 1.00 96.31 87 TYR A N 1
ATOM 735 C CA . TYR A 1 87 ? 7.314 -7.259 -1.714 1.00 96.31 87 TYR A CA 1
ATOM 736 C C . TYR A 1 87 ? 6.116 -7.118 -0.757 1.00 96.31 87 TY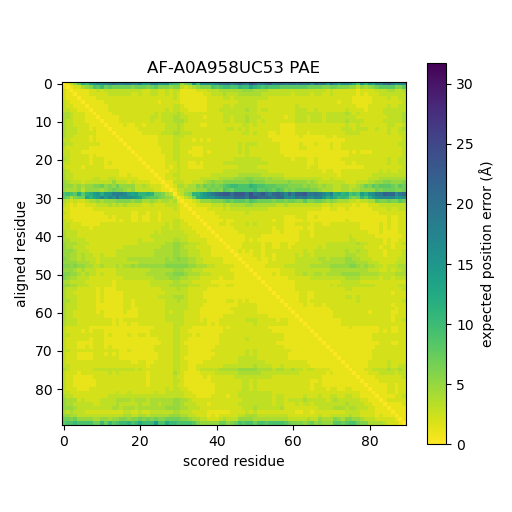R A C 1
ATOM 738 O O . TYR A 1 87 ? 6.314 -6.625 0.351 1.00 96.31 87 TYR A O 1
ATOM 746 N N . SER A 1 88 ? 4.931 -7.627 -1.112 1.00 93.75 88 SER A N 1
ATOM 747 C CA . SER A 1 88 ? 3.708 -7.571 -0.290 1.00 93.75 88 SER A CA 1
ATOM 748 C C . SER A 1 88 ? 3.833 -8.205 1.107 1.00 93.75 88 SER A C 1
ATOM 750 O O . SER A 1 88 ? 3.000 -7.934 1.969 1.00 93.75 88 SER A O 1
ATOM 752 N N . ILE A 1 89 ? 4.821 -9.079 1.326 1.00 91.12 89 ILE A N 1
ATOM 753 C CA . ILE A 1 89 ? 5.006 -9.848 2.571 1.00 91.12 89 ILE A CA 1
ATOM 754 C C . ILE A 1 89 ? 6.201 -9.379 3.423 1.00 91.12 89 ILE A C 1
ATOM 756 O O . ILE A 1 89 ? 6.559 -10.063 4.383 1.00 91.12 89 ILE A O 1
ATOM 760 N N . LYS A 1 90 ? 6.850 -8.268 3.053 1.00 81.81 90 LYS A N 1
ATOM 761 C CA . LYS A 1 90 ? 8.001 -7.685 3.769 1.00 81.81 90 LYS A CA 1
ATOM 762 C C . LYS A 1 90 ? 7.563 -6.599 4.739 1.00 81.81 90 LYS A C 1
ATOM 764 O O . LYS A 1 90 ? 8.093 -6.610 5.870 1.00 81.81 90 LYS A O 1
#

Sequence (90 aa):
MVYNILEVANTHGGNFEYMISLIDEFKEFDQNTGIKFQPFKYNEIALPDFSWYHVYKELFFSSEQWAKIISKASKHKDIWIDVFDIYSIK

Solvent-accessible surface area (backbone atoms only — not comparable to full-atom values): 5364 Å² total; per-residue (Å²): 134,81,74,47,70,50,75,48,72,69,77,44,71,44,38,65,68,57,46,55,52,51,51,58,63,55,59,78,60,66,88,58,37,32,38,35,43,60,52,50,47,38,78,70,78,42,54,88,87,42,90,58,32,65,58,36,55,50,51,45,63,55,72,70,53,49,51,51,52,50,62,58,41,55,76,77,28,51,83,42,75,52,74,75,43,78,63,43,78,112